Protein AF-A0A966Q555-F1 (afdb_monomer)

Sequence (73 aa):
MGNHFRGLCEMTVALGGTGLFCFTLLQA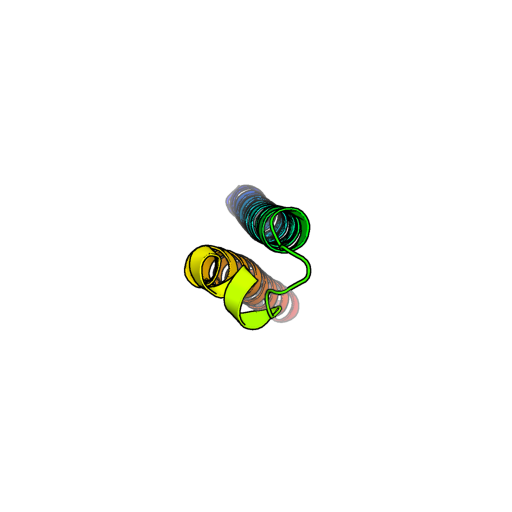VGGRDEEMTLMQAFQPYFSHLALGVVLVLGSWVSGFLYGKSLLKK

Mean predicted aligned error: 8.36 Å

pLDDT: mean 76.4, std 6.98, range [48.34, 85.31]

Structure (mmCIF, N/CA/C/O backbone):
data_AF-A0A966Q555-F1
#
_entry.id   AF-A0A966Q555-F1
#
loop_
_atom_site.group_PDB
_atom_site.id
_atom_site.type_symbol
_atom_site.label_atom_id
_atom_site.label_alt_id
_atom_site.label_comp_id
_atom_site.label_asym_id
_atom_site.label_entity_id
_atom_site.label_seq_id
_atom_site.pdbx_PDB_ins_code
_atom_site.Cartn_x
_atom_site.Cartn_y
_atom_site.Cartn_z
_atom_site.occupancy
_atom_site.B_iso_or_equiv
_atom_site.auth_seq_id
_atom_site.auth_comp_id
_atom_site.auth_asym_id
_atom_site.auth_atom_id
_atom_site.pdbx_PDB_model_num
ATOM 1 N N . MET A 1 1 ? 12.813 3.379 -23.968 1.00 48.94 1 MET A N 1
ATOM 2 C CA . MET A 1 1 ? 12.107 4.284 -23.027 1.00 48.94 1 MET A CA 1
ATOM 3 C C . MET A 1 1 ? 10.925 3.640 -22.286 1.00 48.94 1 MET A C 1
ATOM 5 O O . MET A 1 1 ? 10.625 4.102 -21.198 1.00 48.94 1 MET A O 1
ATOM 9 N N . GLY A 1 2 ? 10.304 2.553 -22.777 1.00 57.91 2 GLY A N 1
ATOM 10 C CA . GLY A 1 2 ? 9.139 1.933 -22.110 1.00 57.91 2 GLY A CA 1
ATOM 11 C C . GLY A 1 2 ? 9.383 1.272 -20.738 1.00 57.91 2 GLY A C 1
ATOM 12 O O . GLY A 1 2 ? 8.507 1.332 -19.883 1.00 57.91 2 GLY A O 1
ATOM 13 N N . ASN A 1 3 ? 10.568 0.697 -20.477 1.00 66.06 3 ASN A N 1
ATOM 14 C CA . ASN A 1 3 ? 10.834 -0.008 -19.208 1.00 66.06 3 ASN A CA 1
ATOM 15 C C . ASN A 1 3 ? 10.875 0.910 -17.978 1.00 66.06 3 ASN A C 1
ATOM 17 O O . ASN A 1 3 ? 10.421 0.512 -16.914 1.00 66.06 3 ASN A O 1
ATOM 21 N N . HIS A 1 4 ? 11.404 2.129 -18.113 1.00 68.06 4 HIS A N 1
ATOM 22 C CA . HIS A 1 4 ? 11.536 3.052 -16.980 1.00 68.06 4 HIS A CA 1
ATOM 23 C C . HIS A 1 4 ? 10.177 3.591 -16.523 1.00 68.06 4 HIS A C 1
ATOM 25 O O . HIS A 1 4 ? 9.908 3.645 -15.329 1.00 68.06 4 HIS A O 1
ATOM 31 N N . PHE A 1 5 ? 9.299 3.939 -17.469 1.00 75.69 5 PHE A N 1
ATOM 32 C CA . PHE A 1 5 ? 7.953 4.426 -17.159 1.00 75.69 5 PHE A CA 1
ATOM 33 C C . PHE A 1 5 ? 7.092 3.332 -16.521 1.00 75.69 5 PHE A C 1
ATOM 35 O O . PHE A 1 5 ? 6.404 3.573 -15.535 1.00 75.69 5 PHE A O 1
ATOM 42 N N . ARG A 1 6 ? 7.196 2.100 -17.031 1.00 73.75 6 ARG A N 1
ATOM 43 C CA . ARG A 1 6 ? 6.509 0.944 -16.455 1.00 73.75 6 ARG A CA 1
ATOM 44 C C . ARG A 1 6 ? 6.997 0.628 -15.040 1.00 73.75 6 ARG A C 1
ATOM 46 O O . ARG A 1 6 ? 6.166 0.456 -14.158 1.00 73.75 6 ARG A O 1
ATOM 53 N N . GLY A 1 7 ? 8.313 0.616 -14.818 1.00 73.19 7 GLY A N 1
ATOM 54 C CA . GLY A 1 7 ? 8.882 0.420 -13.483 1.00 73.19 7 GLY A CA 1
ATOM 55 C C . GLY A 1 7 ? 8.442 1.505 -12.497 1.00 73.19 7 GLY A C 1
ATOM 56 O O . GLY A 1 7 ? 8.112 1.194 -11.357 1.00 73.19 7 GLY A O 1
ATOM 57 N N . LEU A 1 8 ? 8.348 2.762 -12.951 1.00 79.81 8 LEU A N 1
ATOM 58 C CA . LEU A 1 8 ? 7.837 3.865 -12.137 1.00 79.81 8 LEU A CA 1
ATOM 59 C C . LEU A 1 8 ? 6.361 3.654 -11.772 1.00 79.81 8 LEU A C 1
ATOM 61 O O . LEU A 1 8 ? 6.013 3.767 -10.602 1.00 79.81 8 LEU A O 1
ATOM 65 N N . CYS A 1 9 ? 5.512 3.281 -12.736 1.00 77.62 9 CYS A N 1
ATOM 66 C CA . CYS A 1 9 ? 4.110 2.953 -12.469 1.00 77.62 9 CYS A CA 1
ATOM 67 C C . CYS A 1 9 ? 3.968 1.776 -11.495 1.00 77.62 9 CYS A C 1
ATOM 69 O O . CYS A 1 9 ? 3.177 1.866 -10.563 1.00 77.62 9 CYS A O 1
ATOM 71 N N . GLU A 1 10 ? 4.739 0.699 -11.659 1.00 77.81 10 GLU A N 1
ATOM 72 C CA . GLU A 1 10 ? 4.709 -0.462 -10.755 1.00 77.81 10 GLU A CA 1
ATOM 73 C C . GLU A 1 10 ? 5.128 -0.075 -9.323 1.00 77.81 10 GLU A C 1
ATOM 75 O O . GLU A 1 10 ? 4.479 -0.500 -8.359 1.00 77.81 10 GLU A O 1
ATOM 80 N N . MET A 1 11 ? 6.137 0.797 -9.179 1.00 77.56 11 MET A N 1
ATOM 81 C CA . MET A 1 11 ? 6.551 1.377 -7.895 1.00 77.56 11 MET A CA 1
ATOM 82 C C . MET A 1 11 ? 5.472 2.278 -7.290 1.00 77.56 11 MET A C 1
ATOM 84 O O . MET A 1 11 ? 5.169 2.147 -6.107 1.00 77.56 11 MET A O 1
ATOM 88 N N . THR A 1 12 ? 4.864 3.171 -8.075 1.00 82.12 12 THR A N 1
ATOM 89 C CA . THR A 1 12 ? 3.784 4.050 -7.603 1.00 82.12 12 THR A CA 1
ATOM 90 C C . THR A 1 12 ? 2.562 3.243 -7.172 1.00 82.12 12 THR A C 1
ATOM 92 O O . THR A 1 12 ? 1.968 3.551 -6.144 1.00 82.12 12 THR A O 1
ATOM 95 N N . VAL A 1 13 ? 2.212 2.183 -7.903 1.00 81.75 13 VAL A N 1
ATOM 96 C CA . VAL A 1 13 ? 1.105 1.281 -7.552 1.00 81.75 13 VAL A CA 1
ATOM 97 C C . VAL A 1 13 ? 1.420 0.497 -6.276 1.00 81.75 13 VAL A C 1
ATOM 99 O O . VAL A 1 13 ? 0.556 0.394 -5.407 1.00 81.75 13 VAL A O 1
ATOM 102 N N . ALA A 1 14 ? 2.651 0.002 -6.113 1.00 79.25 14 ALA A N 1
ATOM 103 C CA . ALA A 1 14 ? 3.075 -0.682 -4.890 1.00 79.25 14 ALA A CA 1
ATOM 104 C C . ALA A 1 14 ? 3.054 0.251 -3.672 1.00 79.25 14 ALA A C 1
ATOM 106 O O . ALA A 1 14 ? 2.482 -0.094 -2.637 1.00 79.25 14 ALA A O 1
ATOM 107 N N . LEU A 1 15 ? 3.643 1.444 -3.800 1.00 83.06 15 LEU A N 1
ATOM 108 C CA . LEU A 1 15 ? 3.675 2.450 -2.737 1.00 83.06 15 LEU A CA 1
ATOM 109 C C . LEU A 1 15 ? 2.267 2.953 -2.411 1.00 83.06 15 LEU A C 1
ATOM 111 O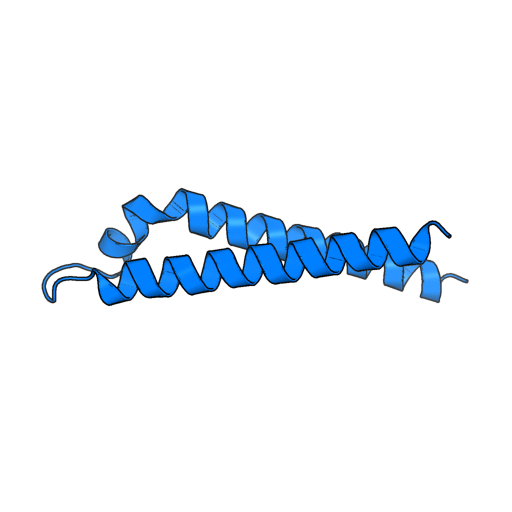 O . LEU A 1 15 ? 1.927 3.090 -1.239 1.00 83.06 15 LEU A O 1
ATOM 115 N N . GLY A 1 16 ? 1.432 3.163 -3.430 1.00 83.94 16 GLY A N 1
ATOM 116 C CA . GLY A 1 16 ? 0.039 3.570 -3.279 1.00 83.94 16 GLY A CA 1
ATOM 117 C C . GLY A 1 16 ? -0.801 2.509 -2.573 1.00 83.94 16 GLY A C 1
ATOM 118 O O . GLY A 1 16 ? -1.471 2.824 -1.595 1.00 83.94 16 GLY A O 1
ATOM 119 N N . GLY A 1 17 ? -0.717 1.246 -3.004 1.00 81.00 17 GLY A N 1
ATOM 120 C CA . GLY A 1 17 ? -1.409 0.124 -2.362 1.00 81.00 17 GLY A CA 1
ATOM 121 C C . GLY A 1 17 ? -0.951 -0.104 -0.920 1.00 81.00 17 GLY A C 1
ATOM 122 O O . GLY A 1 17 ? -1.785 -0.279 -0.035 1.00 81.00 17 GLY A O 1
ATOM 123 N N . THR A 1 18 ? 0.358 -0.012 -0.664 1.00 82.12 18 THR A N 1
ATOM 124 C CA . THR A 1 18 ? 0.932 -0.127 0.689 1.00 82.12 18 THR A CA 1
ATOM 125 C C . THR A 1 18 ? 0.489 1.032 1.581 1.00 82.12 18 THR A C 1
ATOM 127 O O . THR A 1 18 ? 0.074 0.809 2.715 1.00 82.12 18 THR A O 1
ATOM 130 N N . GLY A 1 19 ? 0.521 2.267 1.072 1.00 85.00 19 GLY A N 1
ATOM 131 C CA . GLY A 1 19 ? 0.078 3.453 1.804 1.00 85.00 19 GLY A CA 1
ATOM 132 C C . GLY A 1 19 ? -1.406 3.391 2.154 1.00 85.00 19 GLY A C 1
ATOM 133 O O . GLY A 1 19 ? -1.767 3.603 3.309 1.00 85.00 19 GLY A O 1
ATOM 134 N N . LEU A 1 20 ? -2.254 3.021 1.188 1.00 82.94 20 LEU A N 1
ATOM 135 C CA . LEU A 1 20 ? -3.685 2.795 1.411 1.00 82.94 20 LEU A CA 1
ATOM 136 C C . LEU A 1 20 ? -3.916 1.722 2.472 1.00 82.94 20 LEU A C 1
ATOM 138 O O . LEU A 1 20 ? -4.686 1.948 3.402 1.00 82.94 20 LEU A O 1
ATOM 142 N N . PHE A 1 21 ? -3.229 0.585 2.372 1.00 79.81 21 PHE A N 1
ATOM 143 C CA . PHE A 1 21 ? -3.360 -0.510 3.330 1.00 79.81 21 PHE A CA 1
ATOM 144 C C . PHE A 1 21 ? -2.961 -0.081 4.751 1.00 79.81 21 PHE A C 1
ATOM 146 O O . PHE A 1 21 ? -3.745 -0.243 5.687 1.00 79.81 21 PHE A O 1
ATOM 153 N N . CYS A 1 22 ? -1.789 0.540 4.911 1.00 85.31 22 CYS A N 1
ATOM 154 C CA . CYS A 1 22 ? -1.304 1.022 6.205 1.00 85.31 22 CYS A CA 1
ATOM 155 C C . CYS A 1 22 ? -2.203 2.114 6.800 1.00 85.31 22 CYS A C 1
ATOM 157 O O . CYS A 1 22 ? -2.524 2.064 7.985 1.00 85.31 22 CYS A O 1
ATOM 159 N N . PHE A 1 23 ? -2.646 3.082 5.996 1.00 84.62 23 PHE A N 1
ATOM 160 C CA . PHE A 1 23 ? -3.527 4.155 6.461 1.00 84.62 23 PHE A CA 1
ATOM 161 C C . PHE A 1 23 ? -4.894 3.618 6.898 1.00 84.62 23 PHE A C 1
ATOM 163 O O . PHE A 1 23 ? -5.429 4.023 7.927 1.00 84.62 23 PHE A O 1
ATOM 170 N N . THR A 1 24 ? -5.427 2.654 6.151 1.00 81.44 24 THR A N 1
ATOM 171 C CA . THR A 1 24 ? -6.693 1.991 6.475 1.00 81.44 24 THR A CA 1
ATOM 172 C C . THR A 1 24 ? -6.579 1.166 7.760 1.00 81.44 24 THR A C 1
ATOM 174 O O . THR A 1 24 ? -7.488 1.195 8.586 1.00 81.44 24 THR A O 1
ATOM 177 N N . LEU A 1 25 ? -5.447 0.485 7.980 1.00 79.38 25 LEU A N 1
ATOM 178 C CA . LEU A 1 25 ? -5.161 -0.201 9.245 1.00 79.38 25 LEU A CA 1
ATOM 179 C C . LEU A 1 25 ? -5.097 0.769 10.426 1.00 79.38 25 LEU A C 1
ATOM 181 O O . LEU A 1 25 ? -5.688 0.494 11.466 1.00 79.38 25 LEU A O 1
ATOM 185 N N . LEU A 1 26 ? -4.417 1.905 10.263 1.00 84.56 26 LEU A N 1
ATOM 186 C CA . LEU A 1 26 ? -4.335 2.929 11.306 1.00 84.56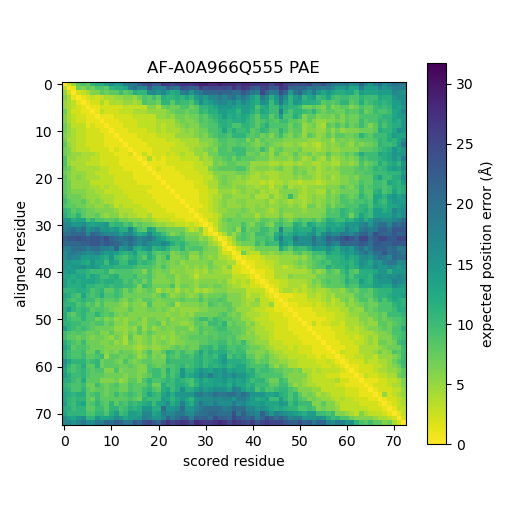 26 LEU A CA 1
ATOM 187 C C . LEU A 1 26 ? -5.711 3.510 11.643 1.00 84.56 26 LEU A C 1
ATOM 189 O O . LEU A 1 26 ? -6.001 3.702 12.818 1.00 84.56 26 LEU A O 1
ATOM 193 N N . GLN A 1 27 ? -6.573 3.739 10.650 1.00 81.88 27 GLN A N 1
ATOM 194 C CA . GLN A 1 27 ? -7.946 4.1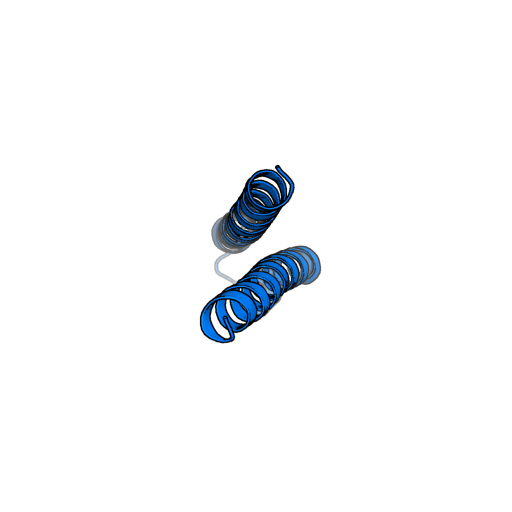91 10.895 1.00 81.88 27 GLN A CA 1
ATOM 195 C C . GLN A 1 27 ? -8.797 3.130 11.595 1.00 81.88 27 GLN A C 1
ATOM 197 O O . GLN A 1 27 ? -9.501 3.443 12.552 1.00 81.88 27 GLN A O 1
ATOM 202 N N . ALA A 1 28 ? -8.713 1.876 11.153 1.00 78.50 28 ALA A N 1
ATOM 203 C CA . ALA A 1 28 ? -9.481 0.785 11.742 1.00 78.50 28 ALA A CA 1
ATOM 204 C C . ALA A 1 28 ? -9.063 0.492 13.191 1.00 78.50 28 ALA A C 1
ATOM 206 O O . ALA A 1 28 ? -9.914 0.217 14.030 1.00 78.50 28 ALA A O 1
ATOM 207 N N . VAL A 1 29 ? -7.764 0.563 13.497 1.00 79.12 29 VAL A N 1
ATOM 208 C CA . VAL A 1 29 ? -7.243 0.350 14.856 1.00 79.12 29 VAL A CA 1
ATOM 209 C C . VAL A 1 29 ? -7.435 1.591 15.728 1.00 79.12 29 VAL A C 1
ATOM 211 O O . VAL A 1 29 ? -7.813 1.458 16.886 1.00 79.12 29 VAL A O 1
ATOM 214 N N . GLY A 1 30 ? -7.202 2.789 15.187 1.00 78.75 30 GLY A N 1
ATOM 215 C CA . GLY A 1 30 ? -7.320 4.050 15.925 1.00 78.75 30 GLY A CA 1
ATOM 216 C C . GLY A 1 30 ? -8.761 4.466 16.225 1.00 78.75 30 GLY A C 1
ATOM 217 O O . GLY A 1 30 ? -8.992 5.158 17.208 1.00 78.75 30 GLY A O 1
ATOM 218 N N . GLY A 1 31 ? -9.726 4.035 15.409 1.00 71.25 31 GLY A N 1
ATOM 219 C CA . GLY A 1 31 ? -11.158 4.251 15.640 1.00 71.25 31 GLY A CA 1
ATOM 220 C C . GLY A 1 31 ? -11.851 3.119 16.403 1.00 71.25 31 GLY A C 1
ATOM 221 O O . GLY A 1 31 ? -13.076 3.116 16.488 1.00 71.25 31 GLY A O 1
ATOM 222 N N . ARG A 1 32 ? -11.101 2.127 16.898 1.00 68.38 32 ARG A N 1
ATOM 223 C CA . ARG A 1 32 ? -11.663 0.971 17.603 1.00 68.38 32 ARG A CA 1
ATOM 224 C C . ARG A 1 32 ? -11.968 1.329 19.059 1.00 68.38 32 ARG A C 1
ATOM 226 O O . ARG A 1 32 ? -11.040 1.515 19.839 1.00 68.38 32 ARG A O 1
ATOM 233 N N . ASP A 1 33 ? -13.246 1.322 19.431 1.00 69.81 33 ASP A N 1
ATOM 234 C CA . ASP A 1 33 ? -13.671 1.294 20.838 1.00 69.81 33 ASP A CA 1
ATOM 235 C C . ASP A 1 33 ? -13.299 -0.044 21.502 1.00 69.81 33 ASP A C 1
ATOM 237 O O . ASP A 1 33 ? -13.294 -1.093 20.850 1.00 69.81 33 ASP A O 1
ATOM 241 N N . GLU A 1 34 ? -12.997 -0.034 22.805 1.00 66.81 34 GLU A N 1
ATOM 242 C CA . GLU A 1 34 ? -12.501 -1.213 23.544 1.00 66.81 34 GLU A CA 1
ATOM 243 C C . GLU A 1 34 ? -13.457 -2.419 23.502 1.00 66.81 34 GLU A C 1
ATOM 245 O O . GLU A 1 34 ? -13.007 -3.565 23.564 1.00 66.81 34 GLU A O 1
ATOM 250 N N . GLU A 1 35 ? -14.756 -2.178 23.310 1.00 73.56 35 GLU A N 1
ATOM 251 C CA . GLU A 1 35 ? -15.787 -3.218 23.209 1.00 73.56 35 GLU A CA 1
ATOM 252 C C . GLU A 1 35 ? -15.909 -3.837 21.802 1.00 73.56 35 GLU A C 1
ATOM 254 O O . GLU A 1 35 ? -16.538 -4.885 21.632 1.00 73.56 35 GLU A O 1
ATOM 259 N N . MET A 1 36 ? -15.296 -3.235 20.775 1.00 71.19 36 MET A N 1
ATOM 260 C CA . MET A 1 36 ? -15.409 -3.710 19.395 1.00 71.19 36 MET A CA 1
ATOM 261 C C . MET A 1 36 ? -14.372 -4.783 19.050 1.00 71.19 36 MET A C 1
ATOM 263 O O . MET A 1 36 ? -13.151 -4.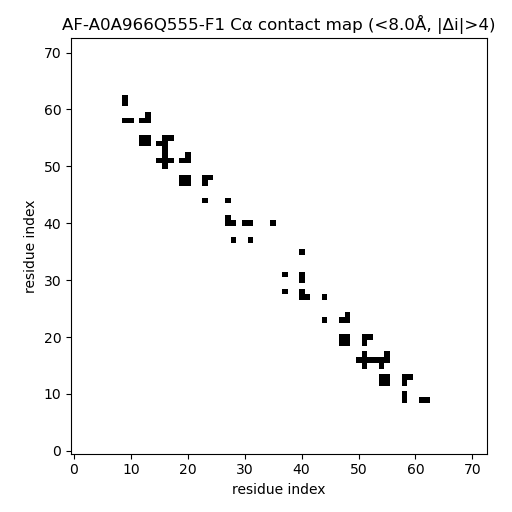620 19.188 1.00 71.19 36 MET A O 1
ATOM 267 N N . THR A 1 37 ? -14.857 -5.894 18.491 1.00 78.62 37 THR A N 1
ATOM 268 C CA . THR A 1 37 ? -13.987 -6.932 17.928 1.00 78.62 37 THR A CA 1
ATOM 269 C C . THR A 1 37 ? -13.208 -6.397 16.722 1.00 78.62 37 THR A C 1
ATOM 271 O O . THR A 1 37 ? -13.710 -5.584 15.946 1.00 78.62 37 THR A O 1
ATOM 274 N N . LEU A 1 38 ? -11.974 -6.881 16.524 1.00 68.44 38 LEU A N 1
ATOM 275 C CA . LEU A 1 38 ? -11.133 -6.484 15.382 1.00 68.44 38 LEU A CA 1
ATOM 276 C C . LEU A 1 38 ? -11.852 -6.682 14.038 1.00 68.44 38 LEU A C 1
ATOM 278 O O . LEU A 1 38 ? -11.766 -5.830 13.161 1.00 68.44 38 LEU A O 1
ATOM 282 N N . MET A 1 39 ? -12.611 -7.770 13.891 1.00 71.31 39 MET A N 1
ATOM 283 C CA . MET A 1 39 ? -13.391 -8.040 12.678 1.00 71.31 39 MET A CA 1
ATOM 284 C C . MET A 1 39 ? -14.481 -6.990 12.419 1.00 71.31 39 MET A C 1
ATOM 286 O O . MET A 1 39 ? -14.659 -6.591 11.270 1.00 71.31 39 MET A O 1
ATOM 290 N N . GLN A 1 40 ? -15.177 -6.502 13.453 1.00 75.25 40 GLN A N 1
ATOM 291 C CA . GLN A 1 40 ? -16.158 -5.419 13.297 1.00 75.25 40 GLN A CA 1
ATOM 292 C C . GLN A 1 40 ? -15.498 -4.089 12.937 1.00 75.25 40 GLN A C 1
ATOM 294 O O . GLN A 1 40 ? -15.998 -3.388 12.061 1.00 75.25 40 GLN A O 1
ATOM 299 N N . ALA A 1 41 ? -14.355 -3.773 13.550 1.00 73.69 41 ALA A N 1
ATOM 300 C CA . ALA A 1 41 ? 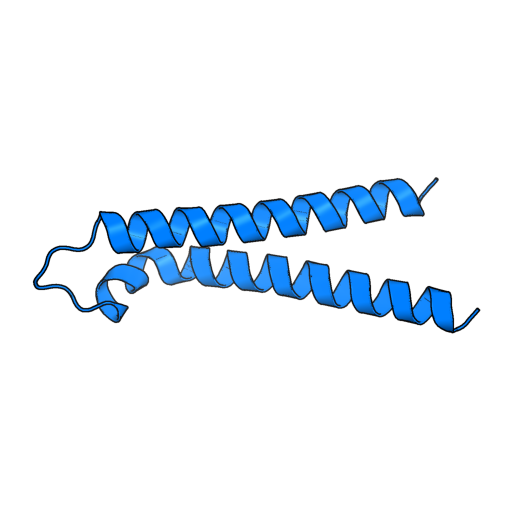-13.620 -2.546 13.252 1.00 73.69 41 ALA A CA 1
ATOM 301 C C . ALA A 1 41 ? -13.132 -2.500 11.792 1.00 73.69 41 ALA A C 1
ATOM 303 O O . ALA A 1 41 ? -13.118 -1.438 11.177 1.00 73.69 41 ALA A O 1
ATOM 304 N N . PHE A 1 42 ? -12.789 -3.652 11.205 1.00 75.19 42 PHE A N 1
ATOM 305 C CA . PHE A 1 42 ? -12.379 -3.753 9.800 1.00 75.19 42 PHE A CA 1
ATOM 306 C C . PHE A 1 42 ? -13.528 -3.821 8.794 1.00 75.19 42 PHE A C 1
ATOM 308 O O . PHE A 1 42 ? -13.306 -3.559 7.612 1.00 75.19 42 PHE A O 1
ATOM 315 N N . GLN A 1 43 ? -14.740 -4.156 9.231 1.00 79.38 43 GLN A N 1
ATOM 316 C CA . GLN A 1 43 ? -15.904 -4.347 8.364 1.00 79.38 43 GLN A CA 1
ATOM 317 C C . GLN A 1 43 ? -16.192 -3.147 7.434 1.00 79.38 43 GLN A C 1
ATOM 319 O O . GLN A 1 43 ? -16.323 -3.375 6.228 1.00 79.38 43 GLN A O 1
ATOM 324 N N . PRO A 1 44 ? -16.196 -1.879 7.903 1.00 78.94 44 PRO A N 1
ATOM 325 C CA . PRO A 1 44 ? -16.402 -0.726 7.017 1.00 78.94 44 PRO A CA 1
ATOM 326 C C . PRO A 1 44 ? -15.218 -0.461 6.072 1.00 78.94 44 PRO A C 1
ATOM 328 O O . PRO A 1 44 ? -15.385 0.127 5.005 1.00 78.94 44 PRO A O 1
ATOM 331 N N . TYR A 1 45 ? -14.022 -0.927 6.431 1.00 79.00 45 TYR A N 1
ATOM 332 C CA . TYR A 1 45 ? -12.785 -0.705 5.683 1.00 79.00 45 TYR A CA 1
ATOM 333 C C . TYR A 1 45 ? -12.402 -1.873 4.765 1.00 79.00 45 TYR A C 1
ATOM 335 O O . TYR A 1 45 ? -11.388 -1.812 4.066 1.00 79.00 45 TYR A O 1
ATOM 343 N N . PHE A 1 46 ? -13.207 -2.936 4.739 1.00 77.75 46 PHE A N 1
ATOM 344 C CA . PHE A 1 46 ? -12.901 -4.173 4.025 1.00 77.75 46 PHE A CA 1
ATOM 345 C C . PHE A 1 46 ? -12.645 -3.942 2.530 1.00 77.75 46 PHE A C 1
ATOM 347 O O . PHE A 1 46 ? -11.703 -4.495 1.968 1.00 77.75 46 PHE A O 1
ATOM 354 N N . SER A 1 47 ? -13.435 -3.073 1.894 1.00 79.31 47 SER A N 1
ATOM 355 C CA . SER A 1 47 ? -13.268 -2.704 0.484 1.00 79.31 47 SER A CA 1
ATOM 356 C C . SER A 1 47 ? -11.921 -2.032 0.210 1.00 79.31 47 SER A C 1
ATOM 358 O O . SER A 1 47 ? -11.272 -2.357 -0.780 1.00 79.31 47 SER A O 1
ATOM 360 N N . HIS A 1 48 ? -11.468 -1.154 1.106 1.00 77.88 48 HIS A N 1
ATOM 361 C CA . HIS A 1 48 ? -10.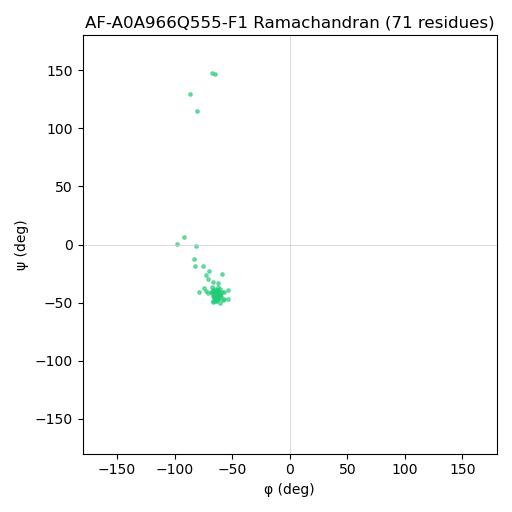200 -0.431 0.988 1.00 77.88 48 HIS A CA 1
ATOM 362 C C . HIS A 1 48 ? -9.003 -1.352 1.247 1.00 77.88 48 HIS A C 1
ATOM 364 O O . HIS A 1 48 ? -8.015 -1.299 0.515 1.00 77.88 48 HIS A O 1
ATOM 370 N N . LEU A 1 49 ? -9.117 -2.252 2.230 1.00 77.19 49 LEU A N 1
ATOM 371 C CA . LEU A 1 49 ? -8.120 -3.290 2.496 1.00 77.19 49 LEU A CA 1
ATOM 372 C C . LEU A 1 49 ? -7.986 -4.256 1.318 1.00 77.19 49 LEU A C 1
ATOM 374 O O . LEU A 1 49 ? -6.871 -4.523 0.873 1.00 77.19 49 LEU A O 1
ATOM 378 N N . ALA A 1 50 ? -9.107 -4.735 0.776 1.00 81.94 50 ALA A N 1
ATOM 379 C CA . ALA A 1 50 ? -9.119 -5.602 -0.396 1.00 81.94 50 ALA A CA 1
ATOM 380 C C . ALA A 1 50 ? -8.497 -4.905 -1.616 1.00 81.94 50 ALA A C 1
ATOM 382 O O . ALA A 1 50 ? -7.682 -5.509 -2.310 1.00 81.94 50 ALA A O 1
ATOM 383 N N . LEU A 1 51 ? -8.806 -3.621 -1.839 1.00 80.56 51 LEU A N 1
ATOM 384 C CA . LEU A 1 51 ? -8.182 -2.820 -2.896 1.00 80.56 51 LEU A CA 1
ATOM 385 C C . LEU A 1 51 ? -6.667 -2.696 -2.698 1.00 80.56 51 LEU A C 1
ATOM 387 O O . LEU A 1 51 ? -5.911 -2.931 -3.639 1.00 80.56 51 LEU A O 1
ATOM 391 N N . GLY A 1 52 ? -6.216 -2.388 -1.479 1.00 76.88 52 GLY A N 1
ATOM 392 C CA . GLY A 1 52 ? -4.794 -2.328 -1.136 1.00 76.88 52 GLY A CA 1
ATOM 393 C C . GLY A 1 52 ? -4.077 -3.648 -1.428 1.00 76.88 52 GLY A C 1
ATOM 394 O O . GLY A 1 52 ? -3.045 -3.655 -2.098 1.00 76.88 52 GLY A O 1
ATOM 395 N N . VAL A 1 53 ? -4.666 -4.775 -1.017 1.00 80.44 53 VAL A N 1
ATOM 396 C CA . VAL A 1 53 ? -4.131 -6.120 -1.285 1.00 80.44 53 VAL A CA 1
ATOM 397 C C . VAL A 1 53 ? -4.071 -6.410 -2.785 1.00 80.44 53 VAL A C 1
ATOM 399 O O . VAL A 1 53 ? -3.041 -6.877 -3.268 1.00 80.44 53 VAL A O 1
ATOM 402 N N . VAL A 1 54 ? -5.126 -6.103 -3.544 1.00 84.31 54 VAL A N 1
ATOM 403 C CA . VAL A 1 54 ? -5.149 -6.310 -5.002 1.00 84.31 54 VAL A CA 1
ATOM 404 C C . VAL A 1 54 ? -4.086 -5.464 -5.703 1.00 84.31 54 VAL A C 1
ATOM 406 O O . VAL A 1 54 ? -3.404 -5.972 -6.591 1.00 84.31 54 VAL A O 1
ATOM 409 N N . LEU A 1 55 ? -3.894 -4.207 -5.297 1.00 78.88 55 LEU A N 1
ATOM 410 C CA . LEU A 1 55 ? -2.867 -3.330 -5.869 1.00 78.88 55 LEU A CA 1
ATOM 411 C C . LEU A 1 55 ? -1.450 -3.841 -5.572 1.00 78.88 55 LEU A C 1
ATOM 413 O O . LEU A 1 55 ? -0.604 -3.861 -6.469 1.00 78.88 55 LEU A O 1
ATOM 417 N N . VAL A 1 56 ? -1.201 -4.309 -4.346 1.00 78.81 56 VAL A N 1
ATOM 418 C CA . VAL A 1 56 ? 0.094 -4.886 -3.952 1.00 78.81 56 VAL A CA 1
ATOM 419 C C . VAL A 1 56 ? 0.363 -6.192 -4.703 1.00 78.81 56 VAL A C 1
ATOM 421 O O . VAL A 1 56 ? 1.420 -6.335 -5.319 1.00 78.81 56 VAL A O 1
ATOM 424 N N . LEU A 1 57 ? -0.596 -7.123 -4.723 1.00 80.88 57 LEU A N 1
ATOM 425 C CA . LEU A 1 57 ? -0.460 -8.393 -5.443 1.00 80.88 57 LEU A CA 1
ATOM 426 C C . LEU A 1 57 ? -0.329 -8.180 -6.955 1.00 80.88 57 LEU A C 1
ATOM 428 O O . LEU A 1 57 ? 0.492 -8.833 -7.593 1.00 80.88 57 LEU A O 1
ATOM 432 N N . GLY A 1 58 ? -1.091 -7.247 -7.529 1.00 80.62 58 GLY A N 1
ATOM 433 C CA . GLY A 1 58 ? -1.016 -6.894 -8.945 1.00 80.62 58 GLY A CA 1
ATOM 434 C C . GLY A 1 58 ? 0.353 -6.336 -9.334 1.00 80.62 58 GLY A C 1
ATOM 435 O O . GLY A 1 58 ? 0.941 -6.787 -10.321 1.00 80.62 58 GLY A O 1
ATOM 436 N N . SER A 1 59 ? 0.902 -5.423 -8.522 1.00 77.81 59 SER A N 1
ATOM 437 C CA . SER A 1 59 ? 2.272 -4.926 -8.703 1.00 77.81 59 SER A CA 1
ATOM 438 C C . SER A 1 59 ? 3.289 -6.071 -8.626 1.00 77.81 59 SER A C 1
ATOM 440 O O . SER A 1 59 ? 4.133 -6.213 -9.516 1.00 77.81 59 SER A O 1
ATOM 442 N N . TRP A 1 60 ? 3.141 -6.968 -7.647 1.00 79.12 60 TRP A N 1
ATOM 443 C CA . TRP A 1 60 ? 4.056 -8.092 -7.445 1.00 79.12 60 TRP A CA 1
ATOM 444 C C . TRP A 1 60 ? 4.034 -9.112 -8.592 1.00 79.12 60 TRP A C 1
ATOM 446 O O . TRP A 1 60 ? 5.093 -9.508 -9.082 1.00 79.12 60 TRP A O 1
ATOM 456 N N . VA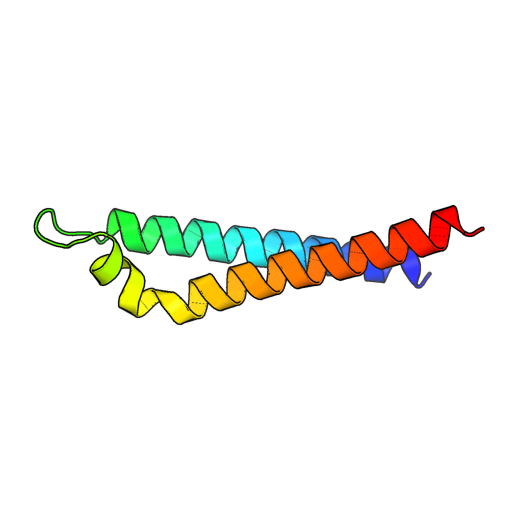L A 1 61 ? 2.849 -9.486 -9.088 1.00 81.06 61 VAL A N 1
ATOM 457 C CA . VAL A 1 61 ? 2.697 -10.373 -10.256 1.00 81.06 61 VAL A CA 1
ATOM 458 C C . VAL A 1 61 ? 3.328 -9.744 -11.497 1.00 81.06 61 VAL A C 1
ATOM 460 O O . VAL A 1 61 ? 4.030 -10.431 -12.245 1.00 81.06 61 VAL A O 1
ATOM 463 N N . SER A 1 62 ? 3.130 -8.440 -11.709 1.00 76.31 62 SER A N 1
ATOM 464 C CA . SER A 1 62 ? 3.725 -7.740 -12.851 1.00 76.31 62 SER A CA 1
ATOM 465 C C . SER A 1 62 ? 5.260 -7.722 -12.784 1.00 76.31 62 SER A C 1
ATOM 467 O O . SER A 1 62 ? 5.914 -8.044 -13.783 1.00 76.31 62 SER A O 1
ATOM 469 N N . GLY A 1 63 ? 5.825 -7.477 -11.595 1.00 75.69 63 GLY A N 1
ATOM 470 C CA . GLY A 1 63 ? 7.265 -7.490 -11.350 1.00 75.69 63 GLY A CA 1
ATOM 471 C C . GLY A 1 63 ? 7.871 -8.887 -11.490 1.00 75.69 63 GLY A C 1
ATOM 472 O O . GLY A 1 63 ? 8.929 -9.046 -12.102 1.00 75.69 63 GLY A O 1
ATOM 473 N N . PHE A 1 64 ? 7.176 -9.925 -11.015 1.00 79.25 64 PHE A N 1
ATOM 474 C CA . PHE A 1 64 ? 7.607 -11.316 -11.174 1.00 79.25 64 PHE A CA 1
ATOM 475 C C . PHE A 1 64 ? 7.640 -11.742 -12.648 1.00 79.25 64 PHE A C 1
ATOM 477 O O . PHE A 1 64 ? 8.621 -12.333 -13.1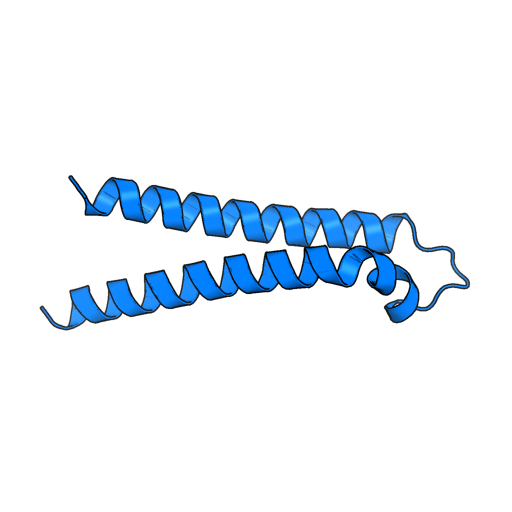07 1.00 79.25 64 PHE A O 1
ATOM 484 N N . LEU A 1 65 ? 6.599 -11.411 -13.420 1.00 79.88 65 LEU A N 1
ATOM 485 C CA . LEU A 1 65 ? 6.555 -11.688 -14.860 1.00 79.88 65 LEU A CA 1
ATOM 486 C C . LEU A 1 65 ? 7.657 -10.940 -15.620 1.00 79.88 65 LEU A C 1
ATOM 488 O O . LEU A 1 65 ? 8.270 -11.508 -16.528 1.00 79.88 65 LEU A O 1
ATOM 492 N N . TYR A 1 66 ? 7.943 -9.696 -15.233 1.00 75.62 66 TYR A N 1
ATOM 493 C CA . TYR A 1 66 ? 9.027 -8.909 -15.812 1.00 75.62 66 TYR A CA 1
ATOM 494 C C . TYR A 1 66 ? 10.410 -9.499 -15.486 1.00 75.62 66 TYR A C 1
ATOM 496 O O . TYR A 1 66 ? 11.195 -9.745 -16.402 1.00 75.62 66 TYR A O 1
ATOM 504 N N . GLY A 1 67 ? 10.685 -9.830 -14.219 1.00 75.12 67 GLY A N 1
ATOM 505 C CA . GLY A 1 67 ? 11.931 -10.490 -13.811 1.00 75.12 67 GLY A CA 1
ATOM 506 C C . GLY A 1 67 ? 12.137 -11.836 -14.512 1.00 75.12 67 GLY A C 1
ATOM 507 O O . GLY A 1 67 ? 13.221 -12.123 -15.019 1.00 75.12 67 GLY A O 1
ATOM 508 N N . LYS A 1 68 ? 11.064 -12.624 -14.659 1.00 77.31 68 LYS A N 1
ATOM 509 C CA . LYS A 1 68 ? 11.077 -13.874 -15.433 1.00 77.31 68 LYS A CA 1
ATOM 510 C C . LYS A 1 68 ? 11.398 -13.644 -16.914 1.00 77.31 68 LYS A C 1
ATOM 512 O O . LYS A 1 68 ? 12.072 -14.473 -17.520 1.00 77.31 68 LYS A O 1
ATOM 517 N N . SER A 1 69 ? 10.927 -12.546 -17.506 1.00 71.38 69 SER A N 1
ATOM 518 C CA . SER A 1 69 ? 11.247 -12.181 -18.891 1.00 71.38 69 SER A CA 1
ATOM 519 C C . SER A 1 69 ? 12.694 -11.715 -19.066 1.00 71.38 69 SER A C 1
ATOM 521 O O . SER A 1 69 ? 13.242 -11.906 -20.149 1.00 71.38 69 SER A O 1
ATOM 523 N N . LEU A 1 70 ? 13.303 -11.111 -18.041 1.00 73.00 70 LEU A N 1
ATOM 524 C CA . LEU A 1 70 ? 14.717 -10.728 -18.056 1.00 73.00 70 LEU A CA 1
ATOM 525 C C . LEU A 1 70 ? 15.646 -11.937 -17.897 1.00 73.00 70 LEU A C 1
ATOM 527 O O . LEU A 1 70 ? 16.665 -11.989 -18.566 1.00 73.00 70 LEU A O 1
ATOM 531 N N . LEU A 1 71 ? 15.276 -12.917 -17.066 1.00 75.25 71 LEU A N 1
ATOM 532 C CA . LEU A 1 71 ? 16.053 -14.148 -16.842 1.00 75.25 71 LEU A CA 1
ATOM 533 C C . LEU A 1 71 ? 15.960 -15.166 -17.990 1.00 75.25 71 LEU A C 1
ATOM 535 O O . LEU A 1 71 ? 16.766 -16.086 -18.068 1.00 75.25 71 LEU A O 1
ATOM 539 N N . LYS A 1 72 ? 14.950 -15.044 -18.858 1.00 64.62 72 LYS A N 1
ATOM 540 C CA . LYS A 1 72 ? 14.800 -15.869 -20.070 1.00 64.62 72 LYS A CA 1
ATOM 541 C C . LYS A 1 72 ? 15.644 -15.378 -21.253 1.00 64.62 72 LYS A C 1
ATOM 543 O O . LYS A 1 72 ? 15.563 -15.982 -22.322 1.00 64.62 72 LYS A O 1
ATOM 548 N N . LYS A 1 73 ? 16.374 -14.279 -21.087 1.00 48.34 73 LYS A N 1
ATOM 549 C CA . LYS A 1 73 ? 17.203 -13.653 -22.112 1.00 48.34 73 LYS A CA 1
ATOM 550 C C . LYS A 1 73 ? 18.669 -13.788 -21.734 1.00 48.34 73 LYS A C 1
ATOM 552 O O . LYS A 1 73 ? 19.470 -13.946 -22.676 1.00 48.34 73 LYS A O 1
#

Radius of gyration: 16.47 Å; Cα contacts (8 Å, |Δi|>4): 41; chains: 1; bounding box: 34×20×47 Å

Secondary structure (DSSP, 8-state):
-HHHHHHHHHHHHHHHHHHHHHHHHHHHHHT--TTS-HHHHHGGGHHHHHHHHHHHHHHHHHHHHHHHHHHT-

Foldseek 3Di:
DVPVVVVVVLVCLQCVLVVLQVVLVCQLVVVDDPPDDSCRSCVVVVVSNVSSVCSNVVSVVVVVVVVVVVVVD

Solvent-accessible surface area (backbone atoms only — not comparable to full-atom values): 3960 Å² total; per-residue (Å²): 121,68,68,63,57,51,52,48,50,40,49,50,38,32,52,49,14,49,49,48,32,53,53,51,50,50,50,31,61,73,70,47,55,94,88,57,53,72,69,65,42,38,57,88,45,43,68,56,44,52,49,13,50,51,35,35,53,50,30,49,53,52,51,51,54,50,53,53,57,60,75,75,106